Protein AF-A0A258CUM3-F1 (afdb_monomer_lite)

Foldseek 3Di:
DPVVVVLVVLLVVLLVQCVVVCAAPSDPDDNVVRLVVQLVSSVVVVHDSVSSCCNRVVVNVPDDDDD

Structure (mmCIF, N/CA/C/O backbone):
data_AF-A0A258CUM3-F1
#
_entry.id   AF-A0A258CUM3-F1
#
loop_
_atom_site.group_PDB
_atom_site.id
_atom_site.type_symbol
_atom_site.label_atom_id
_atom_site.label_alt_id
_atom_site.label_comp_id
_atom_site.label_asym_id
_atom_site.label_entity_id
_atom_site.label_seq_id
_atom_site.pdbx_PDB_ins_code
_atom_site.Cartn_x
_atom_site.Cartn_y
_atom_site.Cartn_z
_atom_site.occupancy
_atom_site.B_iso_or_equiv
_atom_site.auth_seq_id
_atom_site.auth_comp_id
_atom_site.auth_asym_id
_atom_site.auth_atom_id
_atom_site.pdbx_PDB_model_num
ATOM 1 N N . MET A 1 1 ? -7.754 -13.068 22.025 1.00 40.28 1 MET A N 1
ATOM 2 C CA . MET A 1 1 ? -8.481 -13.215 20.745 1.00 40.28 1 MET A CA 1
ATOM 3 C C . MET A 1 1 ? -8.566 -11.852 20.038 1.00 40.28 1 MET A C 1
ATOM 5 O O . MET A 1 1 ? -9.654 -11.380 19.765 1.00 40.28 1 MET A O 1
ATOM 9 N N . ALA A 1 2 ? -7.423 -11.191 19.791 1.00 50.44 2 ALA A N 1
ATOM 10 C CA . ALA A 1 2 ? -7.363 -9.802 19.295 1.00 50.44 2 ALA A CA 1
ATOM 11 C C . ALA A 1 2 ? -6.389 -9.601 18.111 1.00 50.44 2 ALA A C 1
ATOM 13 O O . ALA A 1 2 ? -6.096 -8.471 17.748 1.00 50.44 2 ALA A O 1
ATOM 14 N N . SER A 1 3 ? -5.857 -10.682 17.529 1.00 55.91 3 SER A N 1
ATOM 15 C CA . SER A 1 3 ? -4.816 -10.584 16.492 1.00 55.91 3 SER A CA 1
ATOM 16 C C . SER A 1 3 ? -5.398 -10.399 15.085 1.00 55.91 3 SER A C 1
ATOM 18 O O . SER A 1 3 ? -4.960 -9.518 14.358 1.00 55.91 3 SER A O 1
ATOM 20 N N . LEU A 1 4 ? -6.468 -11.135 14.755 1.00 58.06 4 LEU A N 1
ATOM 21 C CA . LEU A 1 4 ? -7.013 -11.213 13.392 1.00 58.06 4 LEU A CA 1
ATOM 22 C C . LEU A 1 4 ? -7.529 -9.872 12.850 1.00 58.06 4 LEU A C 1
ATOM 24 O O . LEU A 1 4 ? -7.282 -9.546 11.697 1.00 58.06 4 LEU A O 1
ATOM 28 N N . ALA A 1 5 ? -8.183 -9.064 13.693 1.00 64.75 5 ALA A N 1
ATOM 29 C CA . ALA A 1 5 ? -8.682 -7.751 13.282 1.00 64.75 5 ALA A CA 1
ATOM 30 C C . ALA A 1 5 ? -7.537 -6.821 12.845 1.00 64.75 5 ALA A C 1
ATOM 32 O O . ALA A 1 5 ? -7.632 -6.171 11.813 1.00 64.75 5 ALA A O 1
ATOM 33 N N . SER A 1 6 ? -6.422 -6.827 13.582 1.00 75.81 6 SER A N 1
ATOM 34 C CA . SER A 1 6 ? -5.238 -6.035 13.240 1.00 75.81 6 SER A CA 1
ATOM 35 C C . SER A 1 6 ? -4.586 -6.516 11.943 1.00 75.81 6 SER A C 1
ATOM 37 O O . SER A 1 6 ? -4.130 -5.697 11.155 1.00 75.81 6 SER A O 1
ATOM 39 N N . GLU A 1 7 ? -4.560 -7.829 11.700 1.00 75.94 7 GLU A N 1
ATOM 40 C CA . GLU A 1 7 ? -3.995 -8.427 10.483 1.00 75.94 7 GLU A CA 1
ATOM 41 C C . GLU A 1 7 ? -4.832 -8.085 9.235 1.00 75.94 7 GLU A C 1
ATOM 43 O O . GLU A 1 7 ? -4.277 -7.749 8.184 1.00 75.94 7 GLU A O 1
ATOM 48 N N . GLU A 1 8 ? -6.162 -8.107 9.357 1.00 79.38 8 GLU A N 1
ATOM 49 C CA . GLU A 1 8 ? -7.093 -7.680 8.304 1.00 79.38 8 GLU A CA 1
ATOM 50 C C . GLU A 1 8 ? -7.016 -6.169 8.039 1.00 79.38 8 GLU A C 1
ATOM 52 O O . GLU A 1 8 ? -6.915 -5.762 6.877 1.00 79.38 8 GLU A O 1
ATOM 57 N N . ASP A 1 9 ? -6.964 -5.337 9.085 1.00 84.06 9 ASP A N 1
ATOM 58 C CA . ASP A 1 9 ? -6.739 -3.890 8.958 1.00 84.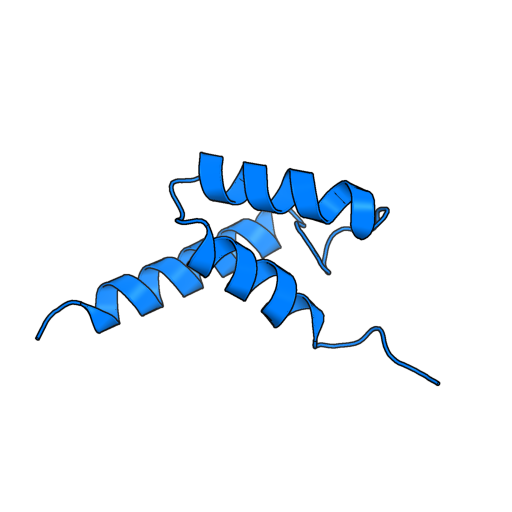06 9 ASP A CA 1
ATOM 59 C C . ASP A 1 9 ? -5.389 -3.581 8.286 1.00 84.06 9 ASP A C 1
ATOM 61 O O . ASP A 1 9 ? -5.293 -2.700 7.424 1.00 84.06 9 ASP A O 1
ATOM 65 N N . GLU A 1 10 ? -4.338 -4.330 8.627 1.00 83.62 10 GLU A N 1
ATOM 66 C CA . GLU A 1 10 ? -3.000 -4.164 8.061 1.00 83.62 10 GLU A CA 1
ATOM 67 C C . GLU A 1 10 ? -2.962 -4.558 6.573 1.00 83.62 10 GLU A C 1
ATOM 69 O O . GLU A 1 10 ? -2.397 -3.824 5.753 1.00 83.62 10 GLU A O 1
ATOM 74 N N . LEU A 1 11 ? -3.640 -5.649 6.190 1.00 83.19 11 LEU A 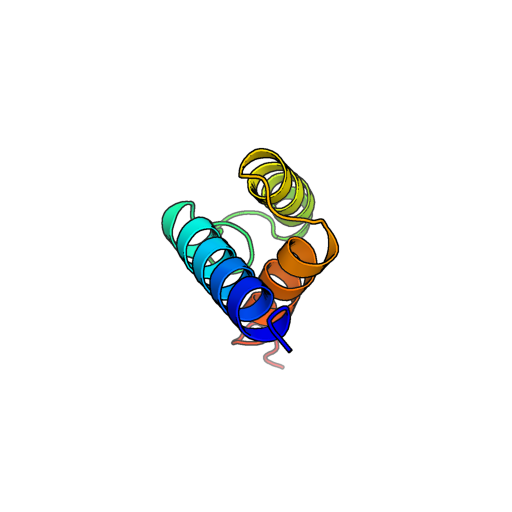N 1
ATOM 75 C CA . LEU A 1 11 ? -3.843 -6.044 4.789 1.00 83.19 11 LEU A CA 1
ATOM 76 C C . LEU A 1 11 ? -4.637 -4.994 4.004 1.00 83.19 11 LEU A C 1
ATOM 78 O O . LEU A 1 11 ? -4.262 -4.639 2.879 1.00 83.19 11 LEU A O 1
ATOM 82 N N . GLU A 1 12 ? -5.717 -4.463 4.577 1.00 85.06 12 GLU A N 1
ATOM 83 C CA . GLU A 1 12 ? -6.558 -3.478 3.899 1.00 85.06 12 GLU A CA 1
ATOM 84 C C . GLU A 1 12 ? -5.839 -2.128 3.734 1.00 85.06 12 GLU A C 1
ATOM 86 O O . GLU A 1 12 ? -5.901 -1.494 2.668 1.00 85.06 12 GLU A O 1
ATOM 91 N N . ALA A 1 13 ? -5.085 -1.708 4.754 1.00 86.06 13 ALA A N 1
ATOM 92 C CA . ALA A 1 13 ? -4.231 -0.529 4.705 1.00 86.06 13 ALA A CA 1
ATOM 93 C C . ALA A 1 13 ? -3.115 -0.687 3.661 1.00 86.06 13 ALA A C 1
ATOM 95 O O . ALA A 1 13 ? -2.900 0.229 2.852 1.00 86.06 13 ALA A O 1
ATOM 96 N N . ALA A 1 14 ? -2.460 -1.852 3.615 1.00 85.62 14 ALA A N 1
ATOM 97 C CA . ALA A 1 14 ? -1.437 -2.177 2.625 1.00 85.62 14 ALA A CA 1
ATOM 98 C C . ALA A 1 14 ? -2.008 -2.171 1.198 1.00 85.62 14 ALA A C 1
ATOM 100 O O . ALA A 1 14 ? -1.440 -1.529 0.310 1.00 85.62 14 ALA A O 1
ATOM 101 N N . ARG A 1 15 ? -3.188 -2.769 0.981 1.00 82.44 15 ARG A N 1
ATOM 102 C CA . ARG A 1 15 ? -3.942 -2.707 -0.286 1.00 82.44 15 ARG A CA 1
ATOM 103 C C . ARG A 1 15 ? -4.236 -1.269 -0.703 1.00 82.44 15 ARG A C 1
ATOM 105 O O . ARG A 1 15 ? -3.976 -0.882 -1.846 1.00 82.44 15 ARG A O 1
ATOM 112 N N . LYS A 1 16 ? -4.793 -0.458 0.206 1.00 85.25 16 LYS A N 1
ATOM 113 C CA . LYS A 1 16 ? -5.093 0.957 -0.066 1.00 85.25 16 LYS A CA 1
ATOM 114 C C . LYS A 1 16 ? -3.822 1.720 -0.412 1.00 85.25 16 LYS A C 1
ATOM 116 O O . LYS A 1 16 ? -3.864 2.542 -1.325 1.00 85.25 16 LYS A O 1
ATOM 121 N N . ALA A 1 17 ? -2.713 1.474 0.286 1.00 82.19 17 ALA A N 1
ATOM 122 C CA . ALA A 1 17 ? -1.423 2.100 0.006 1.00 82.19 17 ALA A CA 1
ATOM 123 C C . ALA A 1 17 ? -0.868 1.683 -1.366 1.00 82.19 17 ALA A C 1
ATOM 125 O O . ALA A 1 17 ? -0.472 2.559 -2.139 1.00 82.19 17 ALA A O 1
ATOM 126 N N . ALA A 1 18 ? -0.914 0.388 -1.696 1.00 80.25 18 ALA A N 1
ATOM 127 C CA . ALA A 1 18 ? -0.481 -0.154 -2.982 1.00 80.25 18 ALA A CA 1
ATOM 128 C C . ALA A 1 18 ? -1.272 0.448 -4.149 1.00 80.25 18 ALA A C 1
ATOM 130 O O . ALA A 1 18 ? -0.679 0.984 -5.086 1.00 80.25 18 ALA A O 1
ATOM 131 N N . ARG A 1 19 ? -2.606 0.489 -4.046 1.00 78.94 19 ARG A N 1
ATOM 132 C CA . ARG A 1 19 ? -3.474 1.092 -5.069 1.00 78.94 19 ARG A CA 1
ATOM 133 C C . ARG A 1 19 ? -3.238 2.599 -5.225 1.00 78.94 19 ARG A C 1
ATOM 135 O O . ARG A 1 19 ? -3.170 3.089 -6.350 1.00 78.94 19 ARG A O 1
ATOM 142 N N . ARG A 1 20 ? -3.067 3.340 -4.118 1.00 78.56 20 ARG A N 1
ATOM 143 C CA . ARG A 1 20 ? -2.792 4.797 -4.141 1.00 78.56 20 ARG A CA 1
ATOM 144 C C . ARG A 1 20 ? -1.461 5.119 -4.807 1.00 78.56 20 ARG A C 1
ATOM 146 O O . ARG A 1 20 ? -1.367 6.084 -5.557 1.00 78.56 20 ARG A O 1
ATOM 153 N N . LYS A 1 21 ? -0.437 4.318 -4.509 1.00 69.44 21 LYS A N 1
ATOM 154 C CA . LYS A 1 21 ? 0.920 4.484 -5.036 1.00 69.44 21 LYS A CA 1
ATOM 155 C C . LYS A 1 21 ? 1.126 3.797 -6.392 1.00 69.44 21 LYS A C 1
ATOM 157 O O . LYS A 1 21 ? 2.221 3.900 -6.932 1.00 69.44 21 LYS A O 1
ATOM 162 N N . ARG A 1 22 ? 0.089 3.145 -6.943 1.00 69.94 22 ARG A N 1
ATOM 163 C CA . ARG A 1 22 ? 0.149 2.339 -8.177 1.00 69.94 22 ARG A CA 1
ATOM 164 C C . ARG A 1 22 ? 1.303 1.328 -8.149 1.00 69.94 22 ARG A C 1
ATOM 166 O O . ARG A 1 22 ? 2.073 1.230 -9.096 1.00 69.94 22 ARG A O 1
ATOM 173 N N . LEU A 1 23 ? 1.430 0.624 -7.030 1.00 69.69 23 LEU A N 1
ATOM 174 C CA . LEU A 1 23 ? 2.425 -0.426 -6.820 1.00 69.69 23 LEU A CA 1
ATOM 175 C C . LEU A 1 23 ? 1.885 -1.763 -7.353 1.00 69.69 23 LEU A C 1
ATOM 177 O O . LEU A 1 23 ? 0.679 -2.006 -7.309 1.00 69.69 23 LEU A O 1
ATOM 181 N N . GLY A 1 24 ? 2.760 -2.639 -7.835 1.00 67.56 24 GLY A N 1
ATOM 182 C CA . GLY A 1 24 ? 2.439 -4.000 -8.260 1.00 67.56 24 GLY A CA 1
ATOM 183 C C . GLY A 1 24 ? 1.651 -4.045 -9.577 1.00 67.56 24 GLY A C 1
ATOM 184 O O . GLY A 1 24 ? 2.059 -3.401 -10.538 1.00 67.56 24 GLY A O 1
ATOM 185 N N . PRO A 1 25 ? 0.531 -4.780 -9.663 1.00 59.31 25 PRO A N 1
ATOM 186 C CA . PRO A 1 25 ? -0.251 -4.952 -10.899 1.00 59.31 25 PRO A CA 1
ATOM 187 C C . PRO A 1 25 ? -0.913 -3.661 -11.406 1.00 59.31 25 PRO A C 1
ATOM 189 O O . PRO A 1 25 ? -1.269 -3.561 -12.575 1.00 59.31 25 PRO A O 1
ATOM 192 N N . TRP A 1 26 ? -1.028 -2.630 -10.560 1.00 63.09 26 TRP A N 1
ATOM 193 C CA . TRP A 1 26 ? -1.452 -1.289 -10.984 1.00 63.09 26 TRP A CA 1
ATOM 194 C C . TRP A 1 26 ? -0.294 -0.415 -11.489 1.00 63.09 26 TRP A C 1
ATOM 196 O O . TRP A 1 26 ? -0.532 0.690 -11.995 1.00 63.09 26 TRP A O 1
ATOM 206 N N . SER A 1 27 ? 0.951 -0.880 -11.340 1.00 65.69 27 SER A N 1
ATOM 207 C CA . SER A 1 27 ? 2.118 -0.253 -11.950 1.00 65.69 27 SER A CA 1
ATOM 208 C C . SER A 1 27 ? 2.064 -0.504 -13.451 1.00 65.69 27 SER A C 1
ATOM 210 O O . SER A 1 27 ? 2.039 -1.640 -13.907 1.00 65.69 27 SER A O 1
ATOM 212 N N . ARG A 1 28 ? 2.074 0.571 -14.240 1.00 63.72 28 ARG A N 1
ATOM 213 C CA . ARG A 1 28 ? 2.139 0.494 -15.711 1.00 63.72 28 ARG A CA 1
ATOM 214 C C . ARG A 1 28 ? 3.544 0.172 -16.238 1.00 63.72 28 ARG A C 1
ATOM 216 O O . ARG A 1 28 ? 3.768 0.243 -17.441 1.00 63.72 28 ARG A O 1
ATOM 223 N N . GLY A 1 29 ? 4.499 -0.066 -15.341 1.00 67.00 29 GLY A N 1
ATOM 224 C CA . GLY A 1 29 ? 5.891 -0.346 -15.670 1.00 67.00 29 GLY A CA 1
ATOM 225 C C . GLY A 1 29 ? 6.220 -1.834 -15.638 1.00 67.00 29 GLY A C 1
ATOM 226 O O . GLY A 1 29 ? 5.362 -2.691 -15.455 1.00 67.00 29 GLY A O 1
ATOM 227 N N . ASP A 1 30 ? 7.506 -2.123 -15.786 1.00 67.81 30 ASP A N 1
ATOM 228 C CA . ASP A 1 30 ? 8.044 -3.476 -15.773 1.00 67.81 30 ASP A CA 1
ATOM 229 C C . ASP A 1 30 ? 7.752 -4.185 -14.435 1.00 67.81 30 ASP A C 1
ATOM 231 O O . ASP A 1 30 ? 8.293 -3.804 -13.392 1.00 67.81 30 ASP A O 1
ATOM 235 N N . ARG A 1 31 ? 6.872 -5.200 -14.445 1.00 68.06 31 ARG A N 1
ATOM 236 C CA . ARG A 1 31 ? 6.403 -5.879 -13.220 1.00 68.06 31 ARG A CA 1
ATOM 237 C C . ARG A 1 31 ? 7.558 -6.457 -12.401 1.00 68.06 31 ARG A C 1
ATOM 239 O O . ARG A 1 31 ? 7.512 -6.394 -11.174 1.00 68.06 31 ARG A O 1
ATOM 246 N N . ALA A 1 32 ? 8.598 -6.982 -13.050 1.00 68.75 32 ALA A N 1
ATOM 247 C CA . ALA A 1 32 ? 9.738 -7.581 -12.359 1.00 68.75 32 ALA A CA 1
ATOM 248 C C . ALA A 1 32 ? 10.573 -6.522 -11.620 1.00 68.75 32 ALA A C 1
ATOM 250 O O . ALA A 1 32 ? 10.936 -6.713 -10.455 1.00 68.75 32 ALA A O 1
ATOM 251 N N . ALA A 1 33 ? 10.817 -5.376 -12.262 1.00 71.00 33 ALA A N 1
ATOM 252 C CA . ALA A 1 33 ? 11.539 -4.260 -11.652 1.00 71.00 33 ALA A CA 1
ATOM 253 C C . ALA A 1 33 ? 10.690 -3.496 -10.616 1.00 71.00 33 ALA A C 1
ATOM 255 O O . ALA A 1 33 ? 11.222 -2.981 -9.626 1.00 71.00 33 ALA A O 1
ATOM 256 N N . SER A 1 34 ? 9.371 -3.429 -10.822 1.00 74.94 34 SE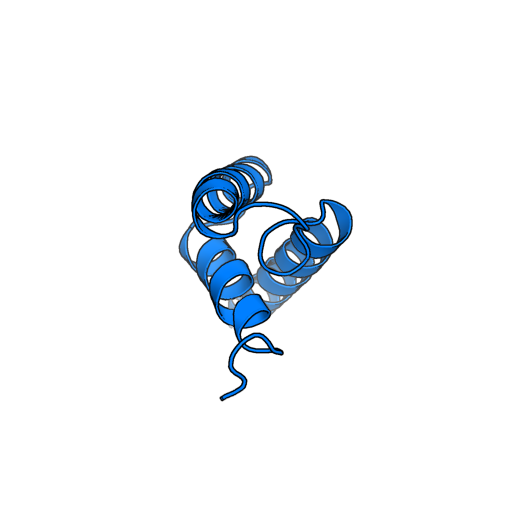R A N 1
ATOM 257 C CA . SER A 1 34 ? 8.422 -2.831 -9.880 1.00 74.94 34 SER A CA 1
ATOM 258 C C . SER A 1 34 ? 8.263 -3.684 -8.625 1.00 74.94 34 SER A C 1
ATOM 260 O O . SER A 1 34 ? 8.330 -3.126 -7.536 1.00 74.94 34 SER A O 1
ATOM 262 N N . ARG A 1 35 ? 8.214 -5.020 -8.728 1.00 76.75 35 ARG A N 1
ATOM 263 C CA . ARG A 1 35 ? 7.976 -5.920 -7.582 1.00 76.75 35 ARG A CA 1
ATOM 264 C C . ARG A 1 35 ? 8.909 -5.665 -6.395 1.00 76.75 35 ARG A C 1
ATOM 266 O O . ARG A 1 35 ? 8.445 -5.583 -5.261 1.00 76.75 35 ARG A O 1
ATOM 273 N N . GLN A 1 36 ? 10.214 -5.498 -6.633 1.00 80.25 36 GLN A N 1
ATOM 274 C CA . GLN A 1 36 ? 11.162 -5.160 -5.558 1.00 80.25 36 GLN A CA 1
ATOM 275 C C . GLN A 1 36 ? 10.921 -3.760 -4.975 1.00 80.25 36 GLN A C 1
ATOM 277 O O . GLN A 1 36 ? 10.991 -3.581 -3.758 1.00 80.25 36 GLN A O 1
ATOM 282 N N . LYS A 1 37 ? 10.620 -2.765 -5.820 1.00 80.69 37 LYS A N 1
ATOM 283 C CA . LYS A 1 37 ? 10.301 -1.399 -5.372 1.00 80.69 37 LYS A CA 1
ATOM 284 C C . LYS A 1 37 ? 9.016 -1.361 -4.553 1.00 80.69 37 LYS A C 1
ATOM 286 O O . LYS A 1 37 ? 8.963 -0.644 -3.558 1.00 80.69 37 LYS A O 1
ATOM 291 N N . ASP A 1 38 ? 8.023 -2.143 -4.944 1.00 79.94 38 ASP A N 1
ATOM 292 C CA . ASP A 1 38 ? 6.717 -2.225 -4.301 1.00 79.94 38 ASP A CA 1
ATOM 293 C C . ASP A 1 38 ? 6.822 -2.871 -2.920 1.00 79.94 38 ASP A C 1
ATOM 295 O O . ASP A 1 38 ? 6.338 -2.307 -1.936 1.00 79.94 38 ASP A O 1
ATOM 299 N N . LEU A 1 39 ? 7.556 -3.987 -2.825 1.00 81.12 39 LEU A N 1
ATOM 300 C CA . LEU A 1 39 ? 7.919 -4.615 -1.552 1.00 81.12 39 LEU A CA 1
ATOM 301 C C . LEU A 1 39 ? 8.654 -3.629 -0.639 1.00 81.12 39 LEU A C 1
ATOM 303 O O . LEU A 1 39 ? 8.281 -3.466 0.521 1.00 81.12 39 LEU A O 1
ATOM 307 N N . ALA A 1 40 ? 9.643 -2.903 -1.166 1.00 84.81 40 ALA A N 1
ATOM 308 C CA . ALA A 1 40 ? 10.364 -1.893 -0.394 1.00 84.81 40 ALA A CA 1
ATOM 309 C C . ALA A 1 40 ? 9.478 -0.697 0.006 1.00 84.81 40 ALA A C 1
ATOM 311 O O . ALA A 1 40 ? 9.700 -0.086 1.050 1.00 84.81 40 ALA A O 1
ATOM 312 N N . ALA A 1 41 ? 8.485 -0.328 -0.805 1.00 84.12 41 ALA A N 1
ATOM 313 C CA . ALA A 1 41 ? 7.559 0.761 -0.510 1.00 84.12 41 ALA A CA 1
ATOM 314 C C . ALA A 1 41 ? 6.547 0.383 0.580 1.00 84.12 41 ALA A C 1
ATOM 316 O O . ALA A 1 41 ? 6.202 1.242 1.393 1.00 84.12 41 ALA A O 1
ATOM 317 N N . LEU A 1 42 ? 6.108 -0.878 0.611 1.00 82.44 42 LEU A N 1
ATOM 318 C CA . LEU A 1 42 ? 5.254 -1.422 1.667 1.00 82.44 42 LEU A CA 1
ATOM 319 C C . LEU A 1 42 ? 6.037 -1.612 2.971 1.00 82.44 42 LEU A C 1
ATOM 321 O O . LEU A 1 42 ? 5.579 -1.148 4.012 1.00 82.44 42 LEU A O 1
ATOM 325 N N . ALA A 1 43 ? 7.263 -2.139 2.904 1.00 84.38 43 ALA A N 1
ATOM 326 C CA . ALA A 1 43 ? 8.154 -2.213 4.063 1.00 84.38 43 ALA A CA 1
ATOM 327 C C . ALA A 1 43 ? 8.437 -0.821 4.662 1.00 84.38 43 ALA A C 1
ATOM 329 O O . ALA A 1 43 ? 8.368 -0.631 5.873 1.00 84.38 43 ALA A O 1
ATOM 330 N N . ARG A 1 44 ? 8.672 0.197 3.817 1.00 83.94 44 ARG A N 1
ATOM 331 C CA . ARG A 1 44 ? 8.817 1.599 4.264 1.00 83.94 44 ARG A CA 1
ATOM 332 C C . ARG A 1 44 ? 7.534 2.210 4.820 1.00 83.94 44 ARG A C 1
ATOM 334 O O . ARG A 1 44 ? 7.616 3.173 5.572 1.00 83.94 44 ARG A O 1
ATOM 341 N N . ALA A 1 45 ? 6.368 1.704 4.429 1.00 83.31 45 ALA A N 1
ATOM 342 C CA . ALA A 1 45 ? 5.094 2.127 5.000 1.00 83.31 45 ALA A CA 1
ATOM 343 C C . ALA A 1 45 ? 4.811 1.468 6.364 1.00 83.31 45 ALA A C 1
ATOM 345 O O . ALA A 1 45 ? 3.809 1.805 6.986 1.00 83.31 45 ALA A O 1
ATOM 346 N N . GLY A 1 46 ? 5.702 0.585 6.835 1.00 84.69 46 GLY A N 1
ATOM 347 C CA . GLY A 1 46 ? 5.592 -0.101 8.120 1.00 84.69 46 GLY A CA 1
ATOM 348 C C . GLY A 1 46 ? 4.939 -1.479 8.035 1.00 84.69 46 GLY A C 1
ATOM 349 O O . GLY A 1 46 ? 4.761 -2.110 9.068 1.00 84.69 46 GLY A O 1
ATOM 350 N N . PHE A 1 47 ? 4.607 -1.962 6.833 1.00 86.06 47 PHE A N 1
ATOM 351 C CA . PHE A 1 47 ? 4.006 -3.282 6.656 1.00 86.06 47 PHE A CA 1
ATOM 352 C C . PHE A 1 47 ? 5.064 -4.378 6.676 1.00 86.06 47 PHE A C 1
ATOM 354 O O . PHE A 1 47 ? 6.160 -4.226 6.126 1.00 86.06 47 PHE A O 1
ATOM 361 N N . ASN A 1 48 ? 4.712 -5.516 7.265 1.00 85.38 48 ASN A N 1
ATOM 362 C CA . ASN A 1 48 ? 5.585 -6.679 7.254 1.00 85.38 48 ASN A CA 1
ATOM 363 C C . ASN A 1 48 ? 5.721 -7.283 5.831 1.00 85.38 48 ASN A C 1
ATOM 365 O O . ASN A 1 48 ? 4.905 -7.055 4.932 1.00 85.38 48 ASN A O 1
ATOM 369 N N . MET A 1 49 ? 6.781 -8.069 5.617 1.00 80.69 49 MET A N 1
ATOM 370 C CA . MET A 1 49 ? 7.102 -8.647 4.303 1.00 80.69 49 MET A CA 1
ATOM 371 C C . MET A 1 49 ? 6.033 -9.639 3.814 1.00 80.69 49 MET A C 1
ATOM 373 O O . MET A 1 49 ? 5.811 -9.755 2.610 1.00 80.69 49 MET A O 1
ATOM 377 N N . THR A 1 50 ? 5.370 -10.342 4.734 1.00 83.94 50 THR A N 1
ATOM 378 C CA . THR A 1 50 ? 4.334 -11.338 4.429 1.00 83.94 50 THR A CA 1
ATOM 379 C C . THR A 1 50 ? 3.077 -10.670 3.879 1.00 83.94 50 THR A C 1
ATOM 381 O O . THR A 1 50 ? 2.648 -11.014 2.782 1.00 83.94 50 THR A O 1
ATOM 384 N N . THR A 1 51 ? 2.552 -9.658 4.572 1.00 85.25 51 THR A N 1
ATOM 385 C CA . THR A 1 51 ? 1.441 -8.796 4.146 1.00 85.25 51 THR A CA 1
ATOM 386 C C . THR A 1 51 ? 1.786 -8.097 2.841 1.00 85.25 51 THR A C 1
ATOM 388 O O . THR A 1 51 ? 1.003 -8.125 1.895 1.00 85.25 51 THR A O 1
ATOM 391 N N . ALA A 1 52 ? 2.989 -7.521 2.743 1.00 84.50 52 ALA A N 1
ATOM 392 C CA . ALA A 1 52 ? 3.418 -6.846 1.527 1.00 84.50 52 ALA A CA 1
ATOM 393 C C . ALA A 1 52 ? 3.424 -7.795 0.322 1.00 84.50 52 ALA A C 1
ATOM 395 O O . ALA A 1 52 ? 2.924 -7.453 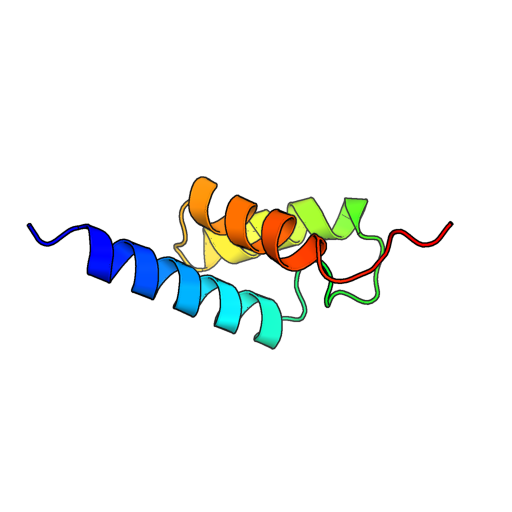-0.748 1.00 84.50 52 ALA A O 1
ATOM 396 N N . ARG A 1 53 ? 3.949 -9.009 0.500 1.00 82.50 53 ARG A N 1
ATOM 397 C CA . ARG A 1 53 ? 3.974 -10.019 -0.554 1.00 82.50 53 ARG A CA 1
ATOM 398 C C . ARG A 1 53 ? 2.584 -10.553 -0.877 1.00 82.50 53 ARG A C 1
ATOM 400 O O . ARG A 1 53 ? 2.278 -10.659 -2.054 1.00 82.50 53 ARG A O 1
ATOM 407 N N . ALA A 1 54 ? 1.740 -10.807 0.119 1.00 82.88 54 ALA A N 1
ATOM 408 C CA . ALA A 1 54 ? 0.354 -11.221 -0.085 1.00 82.88 54 ALA A CA 1
ATOM 409 C C . ALA A 1 54 ? -0.446 -10.171 -0.869 1.00 82.88 54 ALA A C 1
ATOM 411 O O . ALA A 1 54 ? -1.206 -10.521 -1.761 1.00 82.88 54 ALA A O 1
ATOM 412 N N . VAL A 1 55 ? -0.228 -8.881 -0.603 1.00 81.69 55 VAL A N 1
ATOM 413 C CA . VAL A 1 55 ? -0.876 -7.790 -1.343 1.00 81.69 55 VAL A CA 1
ATOM 414 C C . VAL A 1 55 ? -0.329 -7.669 -2.764 1.00 81.69 55 VAL A C 1
ATOM 416 O O . VAL A 1 55 ? -1.108 -7.450 -3.680 1.00 81.69 55 VAL A O 1
ATOM 419 N N . ILE A 1 56 ? 0.984 -7.799 -2.980 1.00 79.31 56 ILE A N 1
ATOM 420 C CA . ILE A 1 56 ? 1.591 -7.643 -4.314 1.00 79.31 56 ILE A CA 1
ATOM 421 C C . ILE A 1 56 ? 1.384 -8.874 -5.207 1.00 79.31 56 ILE A C 1
ATOM 423 O O . ILE A 1 56 ? 1.045 -8.700 -6.376 1.00 79.31 56 ILE A O 1
ATOM 427 N N . ASP A 1 57 ? 1.573 -10.089 -4.680 1.00 76.50 57 ASP A N 1
ATOM 428 C CA . ASP A 1 57 ? 1.293 -11.339 -5.403 1.00 76.50 57 ASP A CA 1
ATOM 429 C C . ASP A 1 57 ? -0.231 -11.559 -5.512 1.00 76.50 57 ASP A C 1
ATOM 431 O O . ASP A 1 57 ? -0.723 -11.823 -6.601 1.00 76.50 57 ASP A O 1
ATOM 435 N N . GLY A 1 58 ? -1.005 -11.350 -4.439 1.00 68.00 58 GLY A N 1
ATOM 436 C CA . GLY A 1 58 ? -2.460 -11.573 -4.423 1.00 68.00 58 GLY A CA 1
ATOM 437 C C . GLY A 1 58 ? -3.299 -10.501 -5.127 1.00 68.00 58 GLY A C 1
ATOM 438 O O . GLY A 1 58 ? -4.385 -10.804 -5.603 1.00 68.00 58 GLY A O 1
ATOM 439 N N . ALA A 1 59 ? -2.813 -9.262 -5.272 1.00 61.78 59 ALA A N 1
ATOM 440 C CA . ALA A 1 59 ? -3.435 -8.315 -6.203 1.00 61.78 59 ALA A CA 1
ATOM 441 C C . ALA A 1 59 ? -3.117 -8.651 -7.668 1.00 61.78 59 ALA A C 1
ATOM 443 O O . ALA A 1 59 ? -3.790 -8.152 -8.567 1.00 61.78 59 ALA A O 1
ATOM 444 N N . GLY A 1 60 ? -2.044 -9.413 -7.911 1.00 48.75 60 GLY A N 1
ATOM 445 C CA . GLY A 1 60 ? -1.518 -9.719 -9.239 1.00 48.75 60 GLY A CA 1
ATOM 446 C C . GLY A 1 60 ? -2.223 -10.862 -9.964 1.00 48.75 60 GLY A C 1
ATOM 447 O O . GLY A 1 60 ? -1.893 -11.089 -11.128 1.00 48.75 60 GLY A O 1
ATOM 448 N N . ASP A 1 61 ? -3.159 -11.540 -9.29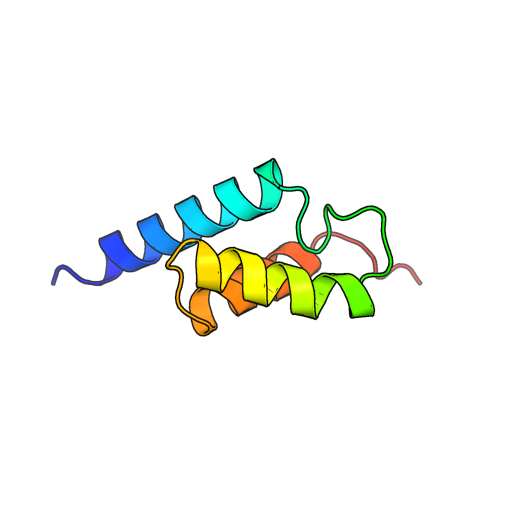4 1.00 48.53 61 ASP A N 1
ATOM 449 C CA . ASP A 1 61 ? -3.954 -12.650 -9.836 1.00 48.53 61 ASP A CA 1
ATOM 450 C C . ASP A 1 61 ? -5.221 -12.181 -10.588 1.00 48.53 61 ASP A C 1
ATOM 452 O O . ASP A 1 61 ? -5.833 -12.953 -11.319 1.00 48.53 61 ASP A O 1
ATOM 456 N N . GLU A 1 62 ? -5.590 -10.899 -10.499 1.00 47.28 62 GLU A N 1
ATOM 457 C CA . GLU A 1 62 ? -6.730 -10.322 -11.233 1.00 47.28 62 GLU A CA 1
ATOM 458 C C . GLU A 1 62 ? -6.318 -9.806 -12.626 1.00 47.28 62 GLU A C 1
ATOM 460 O O . GLU A 1 62 ? -6.403 -8.612 -12.895 1.00 47.28 62 GLU A O 1
ATOM 465 N N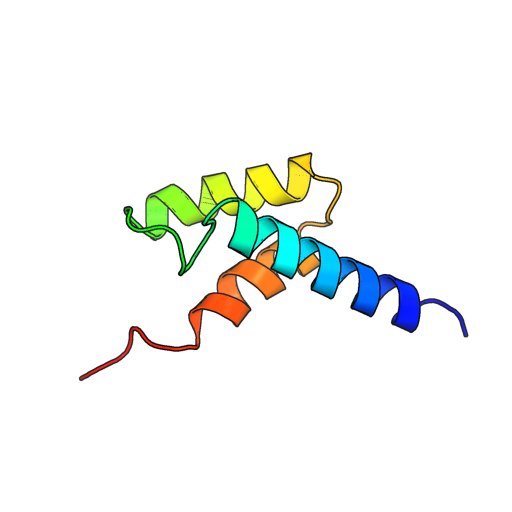 . GLU A 1 63 ? -5.935 -10.721 -13.525 1.00 46.31 63 GLU A N 1
ATOM 466 C CA . GLU A 1 63 ? -5.723 -10.502 -14.973 1.00 46.31 63 GLU A CA 1
ATOM 467 C C . GLU A 1 63 ? -4.276 -10.202 -15.425 1.00 46.31 63 GLU A C 1
ATOM 469 O O . GLU A 1 63 ? -3.554 -9.338 -14.927 1.00 46.31 63 GLU A O 1
ATOM 474 N N . GLY A 1 64 ? -3.845 -10.980 -16.418 1.00 42.31 64 GLY A N 1
ATOM 475 C CA . GLY A 1 64 ? -2.511 -10.971 -17.013 1.00 42.31 64 GLY A CA 1
ATOM 476 C C . GLY A 1 64 ? -2.076 -12.349 -17.519 1.00 42.31 64 GLY A C 1
ATOM 477 O O . GLY A 1 64 ? -1.065 -12.453 -18.206 1.00 42.31 64 GLY A O 1
ATOM 478 N N . GLY A 1 65 ? -2.836 -13.398 -17.193 1.00 49.06 65 GLY A N 1
ATOM 479 C CA . GLY A 1 65 ? -2.889 -14.622 -17.979 1.00 49.06 65 GLY A CA 1
ATOM 480 C C . GLY A 1 65 ? -4.032 -14.528 -18.986 1.00 49.06 65 GLY A C 1
ATOM 481 O O . GLY A 1 65 ? -5.194 -14.542 -18.595 1.00 49.06 65 GLY A O 1
ATOM 482 N N . ALA A 1 66 ? -3.698 -14.430 -20.266 1.00 38.81 66 ALA A N 1
ATOM 483 C CA . ALA A 1 66 ? -4.565 -14.800 -21.379 1.00 38.81 66 ALA A CA 1
ATOM 484 C C . ALA A 1 66 ? -3.669 -15.081 -22.602 1.00 38.81 66 ALA A C 1
ATOM 486 O O . ALA A 1 66 ? -2.626 -14.439 -22.738 1.00 38.81 66 ALA A O 1
ATOM 487 N N . PRO A 1 67 ? -4.089 -16.000 -23.481 1.00 47.72 67 PRO A N 1
ATOM 488 C CA . PRO A 1 67 ? -3.676 -17.411 -23.512 1.00 47.72 67 PRO A CA 1
ATOM 489 C C . PRO A 1 67 ? -2.353 -17.697 -24.233 1.00 47.72 67 PRO A C 1
ATOM 491 O O . PRO A 1 67 ? -1.945 -16.896 -25.102 1.00 47.72 67 PRO A O 1
#

Radius of gyration: 12.29 Å; chains: 1; bounding box: 20×22×44 Å

pLDDT: mean 72.17, std 13.52, range [38.81, 86.06]

Sequence (67 aa):
MASLASEEDELEAARKAARRKRLGPWSRGDRAASRQKDLAALARAGFNMTTARAVIDGAGDEEGGAP

Secondary structure (DSSP, 8-state):
--HHHHHHHHHHHHHHHHHHHT-GGG-SS-HHHHHHHHHHHHHHTT--HHHHHHHHHHGGGSS----